Protein AF-A0A822DQS7-F1 (afdb_monomer_lite)

Radius of gyration: 16.48 Å; chains: 1; bounding box: 38×23×40 Å

Structure (mmCIF, N/CA/C/O backbone):
data_AF-A0A822DQS7-F1
#
_entry.id   AF-A0A822DQS7-F1
#
loop_
_atom_site.group_PDB
_atom_site.id
_atom_site.type_symbol
_atom_site.label_atom_id
_atom_site.label_alt_id
_atom_site.label_comp_id
_atom_site.label_asym_id
_atom_site.label_entity_id
_atom_site.label_seq_id
_atom_site.pdbx_PDB_ins_code
_atom_site.Cartn_x
_atom_site.Cartn_y
_atom_site.Cartn_z
_atom_site.occupancy
_atom_site.B_iso_or_equiv
_atom_site.auth_seq_id
_atom_site.auth_comp_id
_atom_site.auth_asym_id
_atom_site.auth_atom_id
_atom_site.pdbx_PDB_model_num
ATOM 1 N N . ILE A 1 1 ? 23.652 5.418 0.435 1.00 89.50 1 ILE A N 1
ATOM 2 C CA . ILE A 1 1 ? 22.345 5.969 -0.010 1.00 89.50 1 ILE A CA 1
ATOM 3 C C . ILE A 1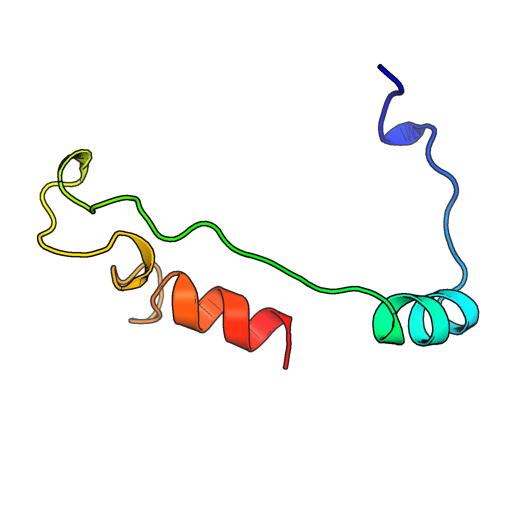 1 ? 22.555 6.589 -1.387 1.00 89.50 1 ILE A C 1
ATOM 5 O O . ILE A 1 1 ? 23.432 7.434 -1.516 1.00 89.50 1 ILE A O 1
ATOM 9 N N . ILE A 1 2 ? 21.835 6.128 -2.412 1.00 94.19 2 ILE A N 1
ATOM 10 C CA . ILE A 1 2 ? 21.928 6.657 -3.786 1.00 94.19 2 ILE A CA 1
ATOM 11 C C . ILE A 1 2 ? 20.794 7.675 -3.985 1.00 94.19 2 ILE A C 1
ATOM 13 O O . ILE A 1 2 ? 19.689 7.463 -3.496 1.00 94.19 2 ILE A O 1
ATOM 17 N N . SER A 1 3 ? 21.068 8.795 -4.663 1.00 96.69 3 SER A N 1
ATOM 18 C CA . SER A 1 3 ? 20.046 9.809 -4.967 1.00 96.69 3 SER A CA 1
ATOM 19 C C . SER A 1 3 ? 19.091 9.315 -6.054 1.00 96.69 3 SER A C 1
ATOM 21 O O . SER A 1 3 ? 19.554 8.784 -7.061 1.00 96.69 3 SER A O 1
ATOM 23 N N . TYR A 1 4 ? 17.786 9.556 -5.888 1.00 94.75 4 TYR A N 1
ATOM 24 C CA . TYR A 1 4 ? 16.745 9.170 -6.851 1.00 94.75 4 TYR A CA 1
ATOM 25 C C . TYR A 1 4 ? 17.054 9.637 -8.282 1.00 94.75 4 TYR A C 1
ATOM 27 O O . TYR A 1 4 ? 16.900 8.874 -9.225 1.00 94.75 4 TYR A O 1
ATOM 35 N N . LYS A 1 5 ? 17.609 10.849 -8.437 1.00 95.75 5 LYS A N 1
ATOM 36 C CA . LYS A 1 5 ? 17.979 11.424 -9.745 1.00 95.75 5 LYS A CA 1
ATOM 37 C C . LYS A 1 5 ? 19.069 10.646 -10.497 1.00 95.75 5 LYS A C 1
ATOM 39 O O . LYS A 1 5 ? 19.364 10.979 -11.635 1.00 95.75 5 LYS A O 1
ATOM 44 N N . LYS A 1 6 ? 19.727 9.685 -9.841 1.00 96.56 6 LYS A N 1
ATOM 45 C CA . LYS A 1 6 ? 20.766 8.834 -10.436 1.00 96.56 6 LYS A CA 1
ATOM 46 C C . LYS A 1 6 ? 20.238 7.463 -10.872 1.00 96.56 6 LYS A C 1
ATOM 48 O O . LYS A 1 6 ? 21.027 6.672 -11.378 1.00 96.56 6 LYS A O 1
ATOM 53 N N . LEU A 1 7 ? 18.965 7.148 -10.618 1.00 94.44 7 LEU A N 1
ATOM 54 C CA . LEU A 1 7 ? 18.358 5.902 -11.082 1.00 94.44 7 LEU A CA 1
ATOM 55 C C . LEU A 1 7 ? 18.165 5.958 -12.601 1.00 94.44 7 LEU A C 1
ATOM 57 O O . LEU A 1 7 ? 17.887 7.019 -13.153 1.00 94.44 7 LEU A O 1
ATOM 61 N N . LEU A 1 8 ? 18.346 4.815 -13.259 1.00 93.62 8 LEU A N 1
ATOM 62 C CA . LEU A 1 8 ? 18.148 4.687 -14.698 1.00 93.62 8 LEU A CA 1
ATOM 63 C C . LEU A 1 8 ? 16.653 4.672 -15.022 1.00 93.62 8 LEU A C 1
ATOM 65 O O . LEU A 1 8 ? 15.855 4.117 -14.263 1.00 93.62 8 LEU A O 1
ATOM 69 N N . GLU A 1 9 ? 16.292 5.253 -16.161 1.00 90.69 9 GLU A N 1
ATOM 70 C CA . GLU A 1 9 ? 14.952 5.101 -16.715 1.00 90.69 9 GLU A CA 1
ATOM 71 C C . GLU A 1 9 ? 14.792 3.701 -17.312 1.00 90.69 9 GLU A C 1
ATOM 73 O O . GLU A 1 9 ? 15.720 3.147 -17.905 1.00 90.69 9 GLU A O 1
ATOM 78 N N . VAL A 1 10 ? 13.611 3.119 -17.121 1.00 89.94 10 VAL A N 1
ATOM 79 C CA . VAL A 1 10 ? 13.264 1.786 -17.618 1.00 89.94 10 VAL A CA 1
ATOM 80 C C . VAL A 1 10 ? 12.351 1.954 -18.826 1.00 89.94 10 VAL A C 1
ATOM 82 O O . VAL A 1 10 ? 11.445 2.790 -18.805 1.00 89.94 10 VAL A O 1
ATOM 85 N N . ASN A 1 11 ? 12.575 1.159 -19.872 1.00 92.94 11 ASN A N 1
ATOM 86 C CA . ASN A 1 11 ? 11.662 1.102 -21.007 1.00 92.94 11 ASN A CA 1
ATOM 87 C C . ASN A 1 11 ? 10.307 0.521 -20.561 1.00 92.94 11 ASN A C 1
ATOM 89 O O . ASN A 1 11 ? 10.241 -0.424 -19.778 1.00 92.94 11 ASN A O 1
ATOM 93 N N . ILE A 1 12 ? 9.213 1.080 -21.070 1.00 90.31 12 ILE A N 1
ATOM 94 C CA . ILE A 1 12 ? 7.843 0.689 -20.723 1.00 90.31 12 ILE A CA 1
ATOM 95 C C . ILE A 1 12 ? 7.580 -0.789 -21.049 1.00 90.31 12 ILE A C 1
ATOM 97 O O . ILE A 1 12 ? 6.874 -1.460 -20.295 1.00 90.31 12 ILE A O 1
ATOM 101 N N . ASP A 1 13 ? 8.152 -1.302 -22.140 1.00 89.06 13 ASP A N 1
ATOM 102 C CA . ASP A 1 13 ? 7.962 -2.700 -22.540 1.00 89.06 13 ASP A CA 1
ATOM 103 C C . ASP A 1 13 ? 8.601 -3.667 -21.532 1.00 89.06 13 ASP A C 1
ATOM 105 O O . ASP A 1 13 ? 7.938 -4.598 -21.071 1.00 89.06 13 ASP A O 1
ATOM 109 N N . ASP A 1 14 ? 9.823 -3.372 -21.079 1.00 90.19 14 ASP A N 1
ATOM 110 C CA . ASP A 1 14 ? 10.507 -4.147 -20.036 1.00 90.19 14 ASP A CA 1
ATOM 111 C C . ASP A 1 14 ? 9.788 -4.026 -18.680 1.00 90.19 14 ASP A C 1
ATOM 113 O O . ASP A 1 14 ? 9.705 -4.983 -17.904 1.00 90.19 14 ASP A O 1
ATOM 117 N N . ALA A 1 15 ? 9.224 -2.849 -18.385 1.00 92.56 15 ALA A N 1
ATOM 118 C CA . ALA A 1 15 ? 8.522 -2.597 -17.132 1.00 92.56 15 ALA A CA 1
ATOM 119 C C . ALA A 1 15 ? 7.291 -3.502 -16.962 1.00 92.56 15 ALA A C 1
ATOM 121 O O . ALA A 1 15 ? 7.049 -3.986 -15.857 1.00 92.56 15 ALA A O 1
ATOM 122 N N . LYS A 1 16 ? 6.540 -3.786 -18.035 1.00 92.19 16 LYS A N 1
ATOM 123 C CA . LYS A 1 16 ? 5.357 -4.667 -17.974 1.00 92.19 16 LYS A CA 1
ATOM 124 C C . LYS A 1 16 ? 5.709 -6.078 -17.508 1.00 92.19 16 LYS A C 1
ATOM 126 O O . LYS A 1 16 ? 5.037 -6.619 -16.630 1.00 92.19 16 LYS A O 1
ATOM 131 N N . GLU A 1 17 ? 6.769 -6.671 -18.055 1.00 92.56 17 GLU A N 1
ATOM 132 C CA . GLU A 1 17 ? 7.199 -8.017 -17.657 1.00 92.56 17 GLU A CA 1
ATOM 133 C C . GLU A 1 17 ? 7.701 -8.063 -16.211 1.00 92.56 17 GLU A C 1
ATOM 135 O O . GLU A 1 17 ? 7.462 -9.036 -15.490 1.00 92.56 17 GLU A O 1
ATOM 140 N N . LEU A 1 18 ? 8.386 -7.004 -15.774 1.00 93.75 18 LEU A N 1
ATOM 141 C CA . LEU A 1 18 ? 8.888 -6.883 -14.408 1.00 93.75 18 LEU A CA 1
ATOM 142 C C . LEU A 1 18 ? 7.756 -6.681 -13.394 1.00 93.75 18 LEU A C 1
ATOM 144 O O . LEU A 1 18 ? 7.798 -7.280 -12.318 1.00 93.75 18 LEU A O 1
ATOM 148 N N . LEU A 1 19 ? 6.727 -5.898 -13.735 1.00 93.75 19 LEU A N 1
ATOM 149 C CA . LEU A 1 19 ? 5.565 -5.657 -12.873 1.00 93.75 19 LEU A CA 1
ATOM 150 C C . LEU A 1 19 ? 4.792 -6.944 -12.566 1.00 93.75 19 LEU A C 1
ATOM 152 O O . LEU A 1 19 ? 4.357 -7.123 -11.434 1.00 93.75 19 LEU A O 1
ATOM 156 N N . ASN A 1 20 ? 4.721 -7.892 -13.505 1.00 92.75 20 ASN A N 1
ATOM 157 C CA . ASN A 1 20 ? 4.091 -9.200 -13.267 1.00 92.75 20 ASN A CA 1
ATOM 158 C C . ASN A 1 20 ? 4.793 -10.039 -12.182 1.00 92.75 20 ASN A C 1
ATOM 160 O O . ASN A 1 20 ? 4.215 -10.993 -11.665 1.00 92.75 20 ASN A O 1
ATOM 164 N N . LYS A 1 21 ? 6.045 -9.712 -11.840 1.00 95.56 21 LYS A N 1
ATOM 165 C CA . LYS A 1 21 ? 6.829 -10.376 -10.784 1.00 95.56 21 LYS A CA 1
ATOM 166 C C . LYS A 1 21 ? 6.848 -9.575 -9.478 1.00 95.56 21 LYS A C 1
ATOM 168 O O . LYS A 1 21 ? 7.455 -10.015 -8.502 1.00 95.56 21 LYS A O 1
ATOM 173 N N . LEU A 1 22 ? 6.231 -8.395 -9.462 1.00 95.88 22 LEU A N 1
ATOM 174 C CA . LEU A 1 22 ? 6.219 -7.483 -8.328 1.00 95.88 22 LEU A CA 1
ATOM 175 C C . LEU A 1 22 ? 4.987 -7.737 -7.455 1.00 95.88 22 LEU A C 1
ATOM 177 O O . LEU A 1 22 ? 3.874 -7.880 -7.950 1.00 95.88 22 LEU A O 1
ATOM 181 N N . ILE A 1 23 ? 5.178 -7.728 -6.136 1.00 96.44 23 ILE A N 1
ATOM 182 C CA . ILE A 1 23 ? 4.084 -7.790 -5.162 1.00 96.44 23 ILE A CA 1
ATOM 183 C C . ILE A 1 23 ? 4.096 -6.507 -4.337 1.00 96.44 23 ILE A C 1
ATOM 185 O O . ILE A 1 23 ? 5.139 -6.089 -3.831 1.00 96.44 23 ILE A O 1
ATOM 189 N N . VAL A 1 24 ? 2.921 -5.903 -4.165 1.00 96.62 24 VAL A N 1
ATOM 190 C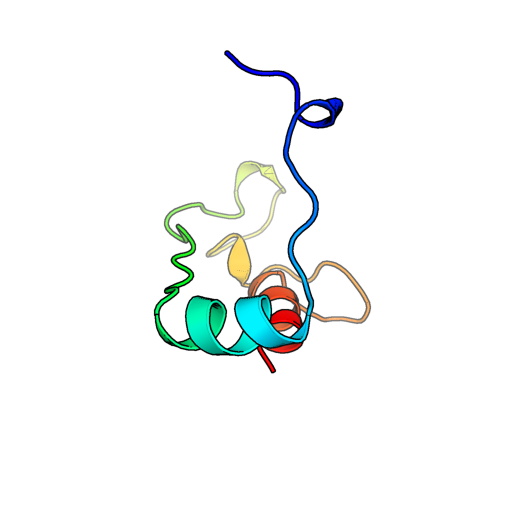 CA . VAL A 1 24 ? 2.732 -4.735 -3.301 1.00 96.62 24 VAL A CA 1
ATOM 191 C C . VAL A 1 24 ? 2.128 -5.183 -1.975 1.00 96.62 24 VAL A C 1
ATOM 193 O O . VAL A 1 24 ? 1.002 -5.666 -1.923 1.00 96.62 24 VAL A O 1
ATOM 196 N N . VAL A 1 25 ? 2.868 -4.985 -0.882 1.00 96.44 25 VAL A N 1
ATOM 197 C CA . VAL A 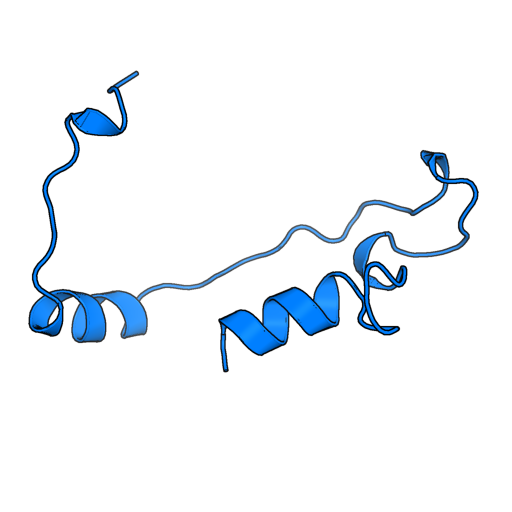1 25 ? 2.391 -5.243 0.484 1.00 96.44 25 VAL A CA 1
ATOM 198 C C . VAL A 1 25 ? 2.223 -3.915 1.213 1.00 96.44 25 VAL A C 1
ATOM 200 O O . VAL A 1 25 ? 3.151 -3.106 1.279 1.00 96.44 25 VAL A O 1
ATOM 203 N N . LYS A 1 26 ? 1.038 -3.683 1.783 1.00 95.75 26 LYS A N 1
ATOM 204 C CA . LYS A 1 26 ? 0.750 -2.509 2.615 1.00 95.75 26 LYS A CA 1
ATOM 205 C C . LYS A 1 26 ? 0.577 -2.929 4.068 1.00 95.75 26 LYS A C 1
ATOM 207 O O . LYS A 1 26 ? -0.253 -3.774 4.389 1.00 95.75 26 LYS A O 1
ATOM 212 N N . LEU A 1 27 ? 1.348 -2.307 4.957 1.00 96.50 27 LEU A N 1
ATOM 213 C CA . LEU A 1 27 ? 1.206 -2.512 6.395 1.00 96.50 27 LEU A CA 1
ATOM 214 C C . LEU A 1 27 ? -0.035 -1.767 6.896 1.00 96.50 27 LEU A C 1
ATOM 216 O O . LEU A 1 27 ? -0.108 -0.544 6.796 1.00 96.50 27 LEU A O 1
ATOM 220 N N . ASN A 1 28 ? -0.990 -2.508 7.456 1.00 95.06 28 ASN A N 1
ATOM 221 C CA . ASN A 1 28 ? -2.286 -1.982 7.894 1.00 95.06 28 ASN A CA 1
ATOM 222 C C . ASN A 1 28 ? -2.548 -2.170 9.403 1.00 95.06 28 ASN A C 1
ATOM 224 O O . ASN A 1 28 ? -3.687 -2.227 9.849 1.00 95.06 28 ASN A O 1
ATOM 228 N N . GLY A 1 29 ? -1.492 -2.302 10.210 1.00 94.50 29 GLY A N 1
ATOM 229 C CA . GLY A 1 29 ? -1.633 -2.479 11.663 1.00 94.50 29 GLY A CA 1
ATOM 230 C C . GLY A 1 29 ? -1.955 -1.187 12.426 1.00 94.50 29 GLY A C 1
ATOM 231 O O . GLY A 1 29 ? -2.248 -1.231 13.616 1.00 94.50 29 GLY A O 1
ATOM 232 N N . GLY A 1 30 ? -1.862 -0.028 11.768 1.00 94.56 30 GLY A N 1
ATOM 233 C CA . GLY A 1 30 ? -2.058 1.273 12.401 1.00 94.56 30 GLY A CA 1
ATOM 234 C C . GLY A 1 30 ? -3.532 1.624 12.592 1.00 94.56 30 GLY A C 1
ATOM 235 O O . GLY A 1 30 ? -4.347 1.436 11.689 1.00 94.56 30 GLY A O 1
ATOM 236 N N . LEU A 1 31 ? -3.854 2.210 13.744 1.00 94.44 31 LEU A N 1
ATOM 237 C CA . LEU A 1 31 ? -5.180 2.750 14.040 1.00 94.44 31 LEU A CA 1
ATOM 238 C C . LEU A 1 31 ? -5.255 4.255 13.754 1.00 94.44 31 LEU A C 1
ATOM 240 O O . LEU A 1 31 ? -4.250 4.968 13.765 1.00 94.44 31 LEU A O 1
ATOM 244 N N . GLY A 1 32 ? -6.474 4.738 13.530 1.00 93.50 32 GLY A N 1
ATOM 245 C CA . GLY A 1 32 ? -6.806 6.148 13.317 1.00 93.50 32 GLY A CA 1
ATOM 246 C C . GLY A 1 32 ? -6.751 7.042 14.553 1.00 93.50 32 GLY A C 1
ATOM 247 O O . GLY A 1 32 ? -7.097 8.217 14.455 1.00 93.50 32 GLY A O 1
ATOM 248 N N . THR A 1 33 ? -6.335 6.516 15.705 1.00 94.88 33 THR A N 1
ATOM 249 C CA . THR A 1 33 ? -6.525 7.151 17.017 1.00 94.88 33 THR A CA 1
ATOM 250 C C . THR A 1 33 ? -5.857 8.519 17.130 1.00 94.88 33 THR A C 1
ATOM 252 O O . THR A 1 33 ? -6.458 9.446 17.662 1.00 94.88 33 THR A O 1
ATOM 255 N N . THR A 1 34 ? -4.661 8.699 16.562 1.00 93.44 34 THR A N 1
ATOM 256 C CA . THR A 1 34 ? -3.972 10.005 16.531 1.00 93.44 34 THR A CA 1
ATOM 257 C C . THR A 1 34 ? -4.734 11.066 15.730 1.00 93.44 34 THR A C 1
ATOM 259 O O . THR A 1 34 ? -4.553 12.254 15.962 1.00 93.44 34 THR A O 1
ATOM 262 N N . MET A 1 35 ? -5.593 10.653 14.797 1.00 91.44 35 MET A N 1
ATOM 263 C CA . MET A 1 35 ? -6.431 11.549 13.991 1.00 91.44 35 MET A CA 1
ATOM 264 C C . MET A 1 35 ? -7.830 11.745 14.601 1.00 91.44 35 MET A C 1
ATOM 266 O O . MET A 1 35 ? -8.685 12.352 13.970 1.00 91.44 35 MET A O 1
ATOM 270 N N . GLY A 1 36 ? -8.088 11.219 15.807 1.00 93.38 36 GLY A N 1
ATOM 271 C CA . GLY A 1 36 ? -9.409 11.262 16.446 1.00 93.38 36 GLY A CA 1
ATOM 272 C C . GLY A 1 36 ? -10.432 10.291 15.843 1.00 93.38 36 GLY A C 1
ATOM 273 O O . GLY A 1 36 ? -11.600 10.316 16.225 1.00 93.38 36 GLY A O 1
ATOM 274 N N . CYS A 1 37 ? -10.013 9.423 14.921 1.00 91.56 37 CYS A N 1
ATOM 275 C CA . CYS A 1 37 ? -10.873 8.429 14.287 1.00 91.56 37 CYS A CA 1
ATOM 276 C C . CYS A 1 37 ? -10.802 7.088 15.029 1.00 91.56 37 CYS A C 1
ATOM 278 O O . CYS A 1 37 ? -9.758 6.710 15.567 1.00 91.56 37 CYS A O 1
ATOM 280 N N . GLN A 1 38 ? -11.902 6.336 15.010 1.00 90.88 38 GLN A N 1
ATOM 281 C CA . GLN A 1 38 ? -11.942 4.970 15.532 1.00 90.88 38 GLN A CA 1
ATOM 282 C C . GLN A 1 38 ? -11.684 3.956 14.413 1.00 90.88 38 GLN A C 1
ATOM 284 O O . GLN A 1 38 ? -12.128 4.143 13.284 1.00 90.88 38 GLN A O 1
ATOM 289 N N . GLY A 1 39 ? -10.984 2.868 14.743 1.00 91.31 39 GLY A N 1
ATOM 290 C CA . GLY A 1 39 ? 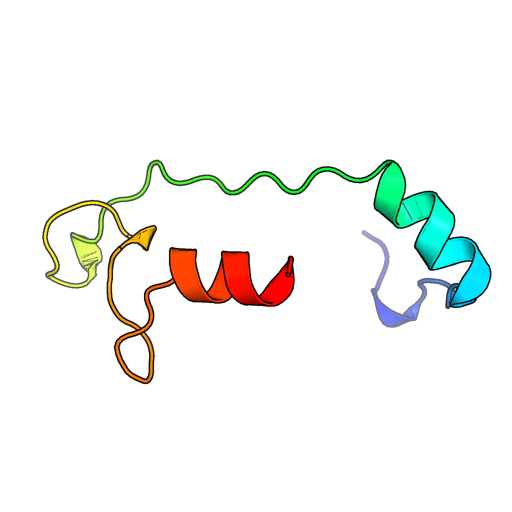-10.712 1.768 13.816 1.00 91.31 39 GLY A CA 1
ATOM 291 C C . GLY A 1 39 ? -9.398 1.888 13.025 1.00 91.31 39 GLY A C 1
ATOM 292 O O . GLY A 1 39 ? -8.543 2.725 13.343 1.00 91.31 39 GLY A O 1
ATOM 293 N N . PRO A 1 40 ? -9.195 1.001 12.030 1.00 95.81 40 PRO A N 1
ATOM 294 C CA . PRO A 1 40 ? -7.985 0.963 11.213 1.00 95.81 40 PRO A CA 1
ATOM 295 C C . PRO A 1 40 ? -7.765 2.260 10.436 1.00 95.81 40 PRO A C 1
ATOM 297 O O . PRO A 1 40 ? -8.699 2.859 9.914 1.00 95.81 40 PRO A O 1
ATOM 300 N N . LYS A 1 41 ? -6.50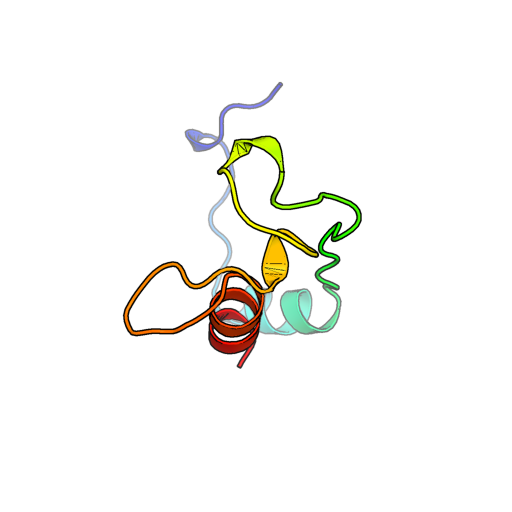7 2.679 10.291 1.00 95.75 41 LYS A N 1
ATOM 301 C CA . LYS A 1 41 ? -6.183 3.916 9.568 1.00 95.75 41 LYS A CA 1
ATOM 302 C C . LYS A 1 41 ? -6.536 3.835 8.080 1.00 95.75 41 LYS A C 1
ATOM 304 O O . LYS A 1 41 ? -6.866 4.847 7.475 1.00 95.75 41 LYS A O 1
ATOM 309 N N . SER A 1 42 ? -6.476 2.639 7.502 1.00 95.94 42 SER A N 1
ATOM 310 C CA . SER A 1 42 ? -6.759 2.401 6.083 1.00 95.94 42 SER A CA 1
ATOM 311 C C . SER A 1 42 ? -8.201 2.667 5.666 1.00 95.94 42 SER A C 1
ATOM 313 O O . SER A 1 42 ? -8.406 3.024 4.512 1.00 95.94 42 SER A O 1
ATOM 315 N N . VAL A 1 43 ? -9.171 2.516 6.575 1.00 95.12 43 VAL A N 1
ATOM 316 C CA . VAL A 1 43 ? -10.610 2.682 6.287 1.00 95.12 43 VAL A CA 1
ATOM 317 C C . VAL A 1 43 ? -11.110 4.106 6.531 1.00 95.12 43 VAL A C 1
ATOM 319 O O . VAL A 1 43 ? -12.302 4.379 6.447 1.00 95.12 43 VAL A O 1
ATOM 322 N N . ILE A 1 44 ? -10.208 5.027 6.857 1.00 94.25 44 ILE A N 1
ATOM 323 C CA . ILE A 1 44 ? -10.549 6.433 7.053 1.00 94.25 44 ILE A CA 1
ATOM 324 C C . ILE A 1 44 ? -10.684 7.086 5.684 1.00 94.25 44 ILE A C 1
ATOM 326 O O . ILE A 1 44 ? -9.792 6.942 4.845 1.00 94.25 44 ILE A O 1
ATOM 330 N N . SER A 1 45 ? -11.786 7.805 5.474 1.00 93.88 45 SER A N 1
ATOM 331 C CA . SER A 1 45 ? -12.021 8.566 4.251 1.00 93.88 45 SER A CA 1
ATOM 332 C C . SER A 1 45 ? -11.033 9.728 4.132 1.00 93.88 45 SER A C 1
ATOM 334 O O . SER A 1 45 ? -10.746 10.442 5.094 1.00 93.88 45 SER A O 1
ATOM 336 N N . VAL A 1 46 ? -10.478 9.899 2.933 1.00 92.75 46 VAL A N 1
ATOM 337 C CA . VAL A 1 46 ? -9.433 10.891 2.639 1.00 92.75 46 VAL A CA 1
ATOM 338 C C . VAL A 1 46 ? -9.937 11.933 1.655 1.00 92.75 46 VAL A C 1
ATOM 340 O O . VAL A 1 46 ? -9.768 13.131 1.874 1.00 92.75 46 VAL A O 1
ATOM 343 N N . ARG A 1 47 ? -10.534 11.487 0.546 1.00 92.44 47 ARG A N 1
ATOM 344 C CA . ARG A 1 47 ? -10.999 12.369 -0.527 1.00 92.44 47 ARG A CA 1
ATOM 345 C C . ARG A 1 47 ? -12.143 11.718 -1.284 1.00 92.44 47 ARG A C 1
ATOM 347 O O . ARG A 1 47 ? -12.024 10.559 -1.659 1.00 92.44 47 ARG A O 1
ATOM 354 N N . ASN A 1 48 ? -13.191 12.489 -1.577 1.00 93.44 48 ASN A N 1
ATOM 355 C CA . ASN A 1 48 ? -14.368 12.018 -2.318 1.00 93.44 48 ASN A CA 1
ATOM 356 C C . ASN A 1 48 ? -14.951 10.729 -1.710 1.00 93.44 48 ASN A C 1
ATOM 358 O O . ASN A 1 48 ? -15.262 9.793 -2.437 1.00 93.44 48 ASN A O 1
ATOM 362 N N . ASP A 1 49 ? -14.979 10.659 -0.376 1.00 92.12 49 ASP A N 1
ATOM 363 C CA . ASP A 1 49 ? -15.402 9.489 0.403 1.00 92.12 49 ASP A CA 1
ATOM 364 C C . ASP A 1 49 ? -14.595 8.196 0.174 1.00 92.12 49 ASP A C 1
ATOM 366 O O . ASP A 1 49 ? -14.917 7.162 0.751 1.00 92.12 49 ASP A O 1
ATOM 370 N N . LEU A 1 50 ? -13.488 8.257 -0.574 1.00 96.31 50 LEU A N 1
ATOM 371 C CA . LEU A 1 50 ? -12.566 7.138 -0.751 1.00 96.31 50 LEU A CA 1
ATOM 372 C C . LEU A 1 50 ? -11.627 7.019 0.443 1.00 96.31 50 LEU A C 1
ATOM 374 O O . LEU A 1 50 ? -11.046 8.010 0.910 1.00 96.31 50 LEU A O 1
ATOM 378 N N . THR A 1 51 ? -11.442 5.791 0.907 1.00 96.88 51 THR A N 1
ATOM 379 C CA . THR A 1 51 ? -10.494 5.459 1.967 1.00 96.88 51 THR A CA 1
ATOM 380 C C . THR A 1 51 ? -9.072 5.309 1.423 1.00 96.88 51 THR A C 1
ATOM 382 O O . THR A 1 51 ? -8.848 5.212 0.215 1.00 96.88 51 THR A O 1
ATOM 385 N N . PHE A 1 52 ? -8.065 5.263 2.302 1.00 96.00 52 PHE A N 1
ATOM 386 C CA . PHE A 1 52 ? -6.690 4.955 1.875 1.00 96.00 52 PHE A CA 1
ATOM 387 C C . PHE A 1 52 ? -6.588 3.592 1.180 1.00 96.00 52 PHE A C 1
ATOM 389 O O . PHE A 1 52 ? -5.758 3.418 0.281 1.00 96.00 52 PHE A O 1
ATOM 396 N N . LEU A 1 53 ? -7.396 2.624 1.621 1.00 96.12 53 LEU A N 1
ATOM 397 C CA . LEU A 1 53 ? -7.445 1.307 1.004 1.00 96.12 53 LEU A CA 1
ATOM 398 C C . LEU A 1 53 ? -8.018 1.392 -0.412 1.00 96.12 53 LEU A C 1
ATOM 400 O O . LEU A 1 53 ? -7.385 0.878 -1.331 1.00 96.12 53 LEU A O 1
ATOM 404 N N . ASP A 1 54 ? -9.125 2.113 -0.599 1.00 96.75 54 ASP A N 1
ATOM 405 C CA . ASP A 1 54 ? -9.752 2.284 -1.918 1.00 96.75 54 ASP A CA 1
ATOM 406 C C . ASP A 1 54 ? -8.799 2.965 -2.902 1.00 96.75 54 ASP A C 1
ATOM 408 O O . ASP A 1 54 ? -8.615 2.498 -4.022 1.00 96.75 54 ASP A O 1
ATOM 412 N N . LEU A 1 55 ? -8.107 4.020 -2.460 1.00 96.00 55 LEU A N 1
ATOM 413 C CA . LEU A 1 55 ? -7.109 4.711 -3.280 1.00 96.00 55 LEU A CA 1
ATOM 414 C C . LEU A 1 55 ? -5.929 3.809 -3.657 1.00 96.00 55 LEU A C 1
ATOM 416 O O . LEU A 1 55 ? -5.352 3.971 -4.727 1.00 96.00 55 LEU A O 1
ATOM 420 N N . THR A 1 56 ? -5.549 2.871 -2.786 1.00 95.62 56 THR A N 1
ATOM 421 C CA . THR A 1 56 ? -4.484 1.908 -3.098 1.00 95.62 56 THR A CA 1
ATOM 422 C C . THR A 1 56 ? -4.953 0.889 -4.130 1.00 95.62 56 THR A C 1
ATOM 424 O O . THR A 1 56 ? -4.183 0.538 -5.017 1.00 95.62 56 THR A O 1
ATOM 427 N N . ILE A 1 57 ? -6.198 0.421 -4.023 1.00 95.25 57 ILE A N 1
ATOM 428 C CA . ILE A 1 57 ? -6.779 -0.530 -4.975 1.00 95.25 57 ILE A CA 1
ATOM 429 C C . ILE A 1 57 ? -6.908 0.122 -6.355 1.00 95.25 57 ILE A C 1
ATOM 431 O O . ILE A 1 57 ? -6.422 -0.447 -7.322 1.00 95.25 57 ILE A O 1
ATOM 435 N N . GLN A 1 58 ? -7.416 1.355 -6.437 1.00 95.44 58 GLN A N 1
ATOM 436 C CA . GLN A 1 58 ? -7.532 2.108 -7.697 1.00 95.44 58 GLN A CA 1
ATOM 437 C C . GLN A 1 58 ? -6.198 2.362 -8.416 1.00 95.44 58 GLN A C 1
ATOM 439 O O . GLN A 1 58 ? -6.193 2.669 -9.599 1.00 95.44 58 GLN A O 1
ATOM 444 N N . GLN A 1 59 ? -5.066 2.312 -7.707 1.00 93.56 59 GLN A N 1
ATOM 445 C CA . GLN A 1 59 ? -3.735 2.439 -8.315 1.00 93.56 59 GLN A CA 1
ATOM 446 C C . GLN A 1 59 ? -3.199 1.114 -8.870 1.00 93.56 59 GLN A C 1
ATOM 448 O O . GLN A 1 59 ? -2.208 1.125 -9.599 1.00 93.56 59 GLN A O 1
ATOM 453 N N . LEU A 1 60 ? -3.773 -0.008 -8.434 1.00 91.69 60 LEU A N 1
ATOM 454 C CA . LEU A 1 60 ? -3.380 -1.358 -8.834 1.00 91.69 60 LEU A CA 1
ATOM 455 C C . LEU A 1 60 ? -4.331 -1.959 -9.875 1.00 91.69 60 LEU A C 1
ATOM 457 O O . LEU A 1 60 ? -3.914 -2.878 -10.578 1.00 91.69 60 LEU A O 1
ATOM 461 N N . GLU A 1 61 ? -5.571 -1.466 -9.943 1.00 82.12 61 GLU A N 1
ATOM 462 C CA . GLU A 1 61 ? -6.475 -1.644 -11.089 1.00 82.12 61 GLU A CA 1
ATOM 463 C C . GLU A 1 61 ? -5.953 -0.913 -12.334 1.00 82.12 61 GLU A C 1
ATOM 465 O O . GLU A 1 61 ? -6.015 -1.528 -13.424 1.00 82.12 61 GLU A O 1
#

Foldseek 3Di:
DDDPVPDDDDDPVVVVVVVVVDDDDDDFPDACVVVVDGDIQQCDQDPPRDGVVNVVVVVVD

Sequence (61 aa):
IISYKKLLEVNIDDAKELLNKLIVVKLNGGL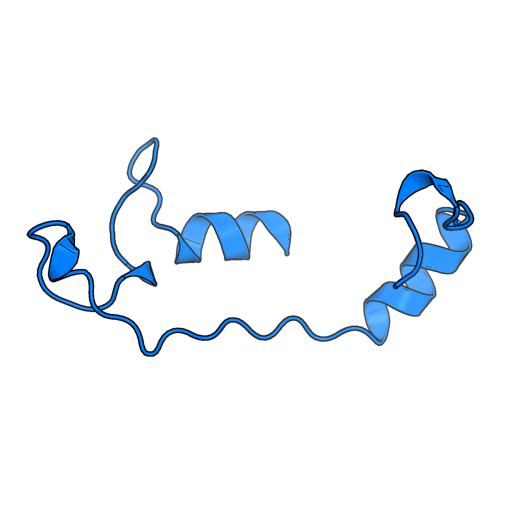GTTMGCQGPKSVISVRNDLTFLDLTIQQLE

pLDDT: mean 93.8, std 2.56, range [82.12, 96.88]

Secondary structure (DSSP, 8-state):
---GGGSPP--HHHHHHHHTT---------BSGGGT--SBGGGSEEETTEEHHHHHHHTT-